Protein AF-A0A1H1T2A2-F1 (afdb_monomer)

Structure (mmCIF, N/CA/C/O backbone):
data_AF-A0A1H1T2A2-F1
#
_entry.id   AF-A0A1H1T2A2-F1
#
loop_
_atom_site.group_PDB
_atom_site.id
_atom_site.type_symbol
_atom_site.label_atom_id
_atom_site.label_alt_id
_atom_site.label_comp_id
_atom_site.label_asym_id
_atom_site.label_entity_id
_atom_site.label_seq_id
_atom_site.pdbx_PDB_ins_code
_atom_site.Cartn_x
_atom_site.Cartn_y
_atom_site.Cartn_z
_atom_site.occupancy
_atom_site.B_iso_or_equiv
_atom_site.auth_seq_id
_atom_site.auth_comp_id
_atom_site.auth_asym_id
_atom_site.auth_atom_id
_atom_site.pdbx_PDB_model_num
ATOM 1 N N . MET A 1 1 ? 5.987 11.189 -22.003 1.00 44.47 1 MET A N 1
ATOM 2 C CA . MET A 1 1 ? 6.173 9.721 -21.896 1.00 44.47 1 MET A CA 1
ATOM 3 C C . MET A 1 1 ? 5.377 9.214 -20.703 1.00 44.47 1 MET A C 1
ATOM 5 O O . MET A 1 1 ? 5.424 9.833 -19.653 1.00 44.47 1 MET A O 1
ATOM 9 N N . ASN A 1 2 ? 4.590 8.154 -20.887 1.00 43.19 2 ASN A N 1
ATOM 10 C CA . ASN A 1 2 ? 3.568 7.696 -19.941 1.00 43.19 2 ASN A CA 1
ATOM 11 C C . ASN A 1 2 ? 4.202 6.816 -18.839 1.00 43.19 2 ASN A C 1
ATOM 13 O O . ASN A 1 2 ? 4.195 5.588 -18.936 1.00 43.19 2 ASN A O 1
ATOM 17 N N . THR A 1 3 ? 4.819 7.449 -17.836 1.00 52.06 3 THR A N 1
ATOM 18 C CA . THR A 1 3 ? 5.600 6.807 -16.754 1.00 52.06 3 THR A CA 1
ATOM 19 C C . THR A 1 3 ? 4.804 5.756 -15.979 1.00 52.06 3 THR A C 1
ATOM 21 O O . THR A 1 3 ? 5.334 4.688 -15.679 1.00 52.06 3 THR A O 1
ATOM 24 N N . ALA A 1 4 ? 3.500 5.975 -15.789 1.00 51.59 4 ALA A N 1
ATOM 25 C CA . ALA A 1 4 ? 2.603 5.047 -15.097 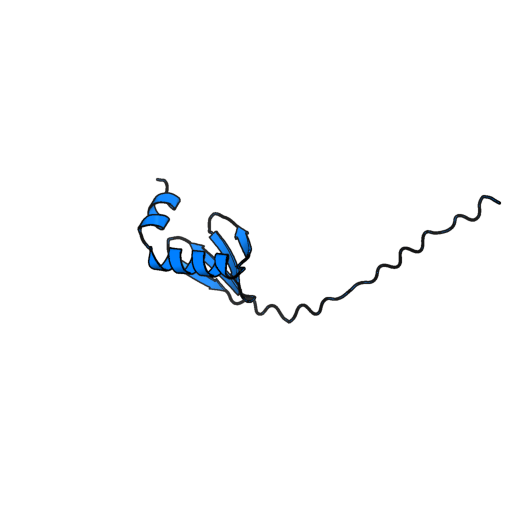1.00 51.59 4 ALA A CA 1
ATOM 26 C C . ALA A 1 4 ? 2.525 3.651 -15.751 1.00 51.59 4 ALA A C 1
ATOM 28 O O . ALA A 1 4 ? 2.302 2.642 -15.075 1.00 51.59 4 ALA A O 1
ATOM 29 N N . ARG A 1 5 ? 2.703 3.563 -17.079 1.00 50.34 5 ARG A N 1
ATOM 30 C CA . ARG A 1 5 ? 2.692 2.279 -17.803 1.00 50.34 5 ARG A CA 1
ATOM 31 C C . ARG A 1 5 ? 4.037 1.554 -17.699 1.00 50.34 5 ARG A C 1
ATOM 33 O O . ARG A 1 5 ? 4.063 0.325 -17.743 1.00 50.34 5 ARG A O 1
ATOM 40 N N . THR A 1 6 ? 5.124 2.305 -17.548 1.00 51.34 6 THR A N 1
ATOM 41 C CA . THR A 1 6 ? 6.490 1.788 -17.413 1.00 51.34 6 THR A CA 1
ATOM 42 C C . THR A 1 6 ? 6.739 1.250 -16.004 1.00 51.34 6 THR A C 1
ATOM 44 O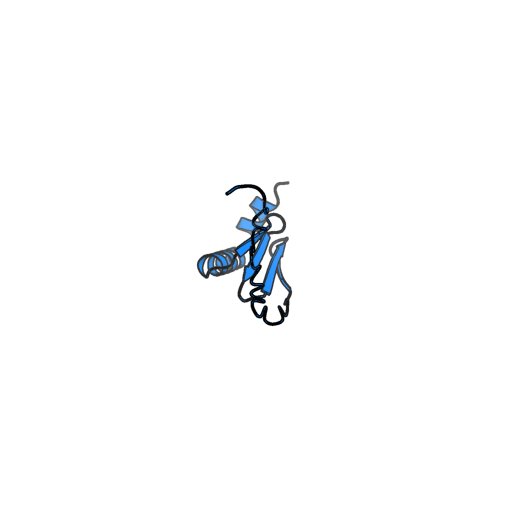 O . THR A 1 6 ? 7.233 0.133 -15.860 1.00 51.34 6 THR A O 1
ATOM 47 N N . GLU A 1 7 ? 6.281 1.963 -14.971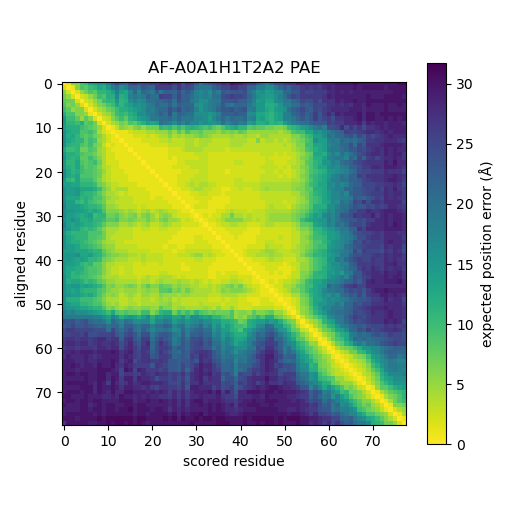 1.00 49.53 7 GLU A N 1
ATOM 48 C CA . GLU A 1 7 ? 6.410 1.544 -13.565 1.00 49.53 7 GLU A CA 1
ATOM 49 C C . GLU A 1 7 ? 5.718 0.199 -13.291 1.00 49.53 7 GLU A C 1
ATOM 51 O O . GLU A 1 7 ? 6.285 -0.678 -12.641 1.00 49.53 7 GLU A O 1
ATOM 56 N N . ARG A 1 8 ? 4.531 -0.027 -13.879 1.00 50.72 8 ARG A N 1
ATOM 57 C CA . ARG A 1 8 ? 3.796 -1.304 -13.771 1.00 50.72 8 ARG A CA 1
ATOM 58 C C . ARG A 1 8 ? 4.542 -2.513 -14.344 1.00 50.72 8 ARG A C 1
ATOM 60 O O . ARG A 1 8 ? 4.188 -3.639 -13.999 1.00 50.72 8 ARG A O 1
ATOM 67 N N . ARG A 1 9 ? 5.508 -2.303 -15.244 1.00 54.44 9 ARG A N 1
ATOM 68 C CA . ARG A 1 9 ? 6.309 -3.374 -15.864 1.00 54.44 9 ARG A CA 1
ATOM 69 C C . ARG A 1 9 ? 7.666 -3.562 -15.193 1.00 54.44 9 ARG A C 1
ATOM 71 O O . ARG A 1 9 ? 8.187 -4.668 -15.235 1.00 54.44 9 ARG A O 1
ATOM 78 N N . GLN A 1 10 ? 8.231 -2.513 -14.595 1.00 59.44 10 GLN A N 1
ATOM 79 C CA . GLN A 1 10 ? 9.605 -2.551 -14.090 1.00 59.44 10 GLN A CA 1
ATOM 80 C C . GLN A 1 10 ? 9.750 -3.246 -12.729 1.00 59.44 10 GLN A C 1
ATOM 82 O O . GLN A 1 10 ? 10.817 -3.786 -12.458 1.00 59.44 10 GLN A O 1
ATOM 87 N N . PHE A 1 11 ? 8.696 -3.311 -11.902 1.00 69.56 11 PHE A N 1
ATOM 88 C CA . PHE A 1 11 ? 8.815 -3.838 -10.532 1.00 69.56 11 PHE A CA 1
ATOM 89 C C . PHE A 1 11 ? 7.665 -4.789 -10.148 1.00 69.56 11 PHE A C 1
ATOM 91 O O . PHE A 1 11 ? 6.803 -4.433 -9.338 1.00 69.56 11 PHE A O 1
ATOM 98 N N . PRO A 1 12 ? 7.626 -6.019 -10.701 1.00 73.50 12 PRO A N 1
ATOM 99 C CA . PRO A 1 12 ? 6.548 -6.981 -10.445 1.00 73.50 12 PRO A CA 1
ATOM 100 C C . PRO A 1 12 ? 6.401 -7.338 -8.958 1.00 73.50 12 PRO A C 1
ATOM 102 O O . PRO A 1 12 ? 5.281 -7.414 -8.459 1.00 73.50 12 PRO A O 1
ATOM 105 N N . ASN A 1 13 ? 7.514 -7.461 -8.228 1.00 81.00 13 ASN A N 1
ATOM 106 C CA . ASN A 1 13 ? 7.503 -7.751 -6.789 1.00 81.00 13 ASN A CA 1
ATOM 107 C C . ASN A 1 13 ? 6.854 -6.621 -5.983 1.00 81.00 13 ASN A C 1
ATOM 109 O O 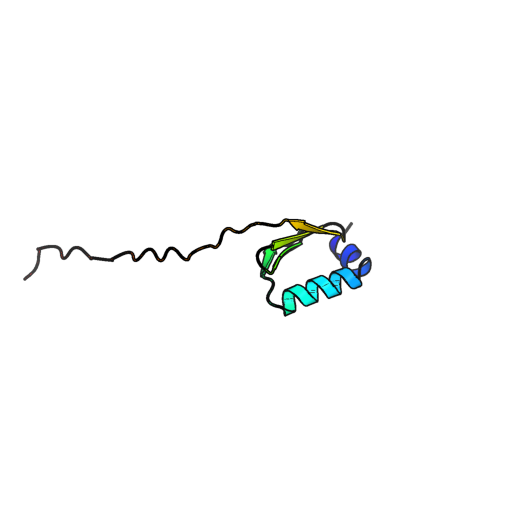. ASN A 1 13 ? 6.083 -6.868 -5.060 1.00 81.00 13 ASN A O 1
ATOM 113 N N . MET A 1 14 ? 7.128 -5.370 -6.358 1.00 82.75 14 MET A N 1
ATOM 114 C CA . MET A 1 14 ? 6.561 -4.207 -5.679 1.00 82.75 14 MET A CA 1
ATOM 115 C C . MET A 1 14 ? 5.064 -4.091 -5.927 1.00 82.75 14 MET A C 1
ATOM 117 O O . MET A 1 14 ? 4.303 -3.790 -5.013 1.00 82.75 14 MET A O 1
ATOM 121 N N . ARG A 1 15 ? 4.633 -4.388 -7.153 1.00 80.12 15 ARG A N 1
ATOM 122 C CA . ARG A 1 15 ? 3.216 -4.451 -7.484 1.00 80.12 15 ARG A CA 1
ATOM 123 C C . ARG A 1 15 ? 2.503 -5.535 -6.680 1.00 80.12 15 ARG A C 1
ATOM 125 O O . ARG A 1 15 ? 1.497 -5.228 -6.061 1.00 80.12 15 ARG A O 1
ATOM 132 N N . ALA A 1 16 ? 3.043 -6.753 -6.638 1.00 85.44 16 ALA A N 1
ATOM 133 C CA . ALA A 1 16 ? 2.468 -7.836 -5.841 1.00 85.44 16 ALA A CA 1
ATOM 134 C C . ALA A 1 16 ? 2.375 -7.463 -4.352 1.00 85.44 16 ALA A C 1
ATOM 136 O O . ALA A 1 16 ? 1.379 -7.760 -3.699 1.00 85.44 16 ALA A O 1
ATOM 137 N N . HIS A 1 17 ? 3.379 -6.755 -3.827 1.00 87.75 17 HIS A N 1
ATOM 138 C CA 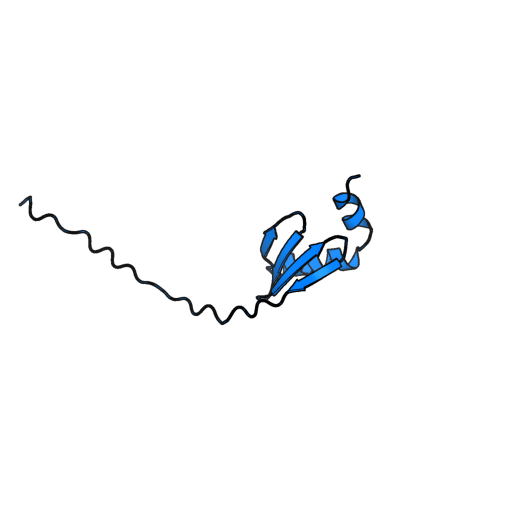. HIS A 1 17 ? 3.358 -6.253 -2.457 1.00 87.75 17 HIS A CA 1
ATOM 139 C C . HIS A 1 17 ? 2.251 -5.209 -2.226 1.00 87.75 17 HIS A C 1
ATOM 141 O O . HIS A 1 17 ? 1.510 -5.305 -1.251 1.00 87.75 17 HIS A O 1
ATOM 147 N N . VAL A 1 18 ? 2.096 -4.242 -3.135 1.00 86.75 18 VAL A N 1
ATOM 148 C CA . VAL A 1 18 ? 1.033 -3.224 -3.067 1.00 86.75 18 VAL A CA 1
ATOM 149 C C . VAL A 1 18 ? -0.355 -3.836 -3.229 1.00 86.75 18 VAL A C 1
ATOM 151 O O . VAL A 1 18 ? -1.252 -3.518 -2.451 1.00 86.75 18 VAL A O 1
ATOM 154 N N . ASP A 1 19 ? -0.521 -4.753 -4.178 1.00 89.00 19 ASP A N 1
ATOM 155 C CA . ASP A 1 19 ? -1.763 -5.497 -4.379 1.00 89.00 19 ASP A CA 1
ATOM 156 C C . ASP A 1 19 ? -2.097 -6.325 -3.122 1.00 89.00 19 ASP A C 1
ATOM 158 O O . ASP A 1 19 ? -3.244 -6.338 -2.680 1.00 89.00 19 ASP A O 1
ATOM 162 N N . GLY A 1 20 ? -1.090 -6.927 -2.477 1.00 91.12 20 GLY A N 1
ATOM 163 C CA . GLY A 1 20 ? -1.235 -7.620 -1.195 1.00 91.12 20 GLY A CA 1
ATOM 164 C C . GLY A 1 20 ? -1.654 -6.700 -0.043 1.00 91.12 20 GLY A C 1
ATOM 165 O O . GLY A 1 20 ? -2.516 -7.074 0.753 1.00 91.12 20 GLY A O 1
ATOM 166 N N . MET A 1 21 ? -1.108 -5.481 0.033 1.00 90.75 21 MET A N 1
ATOM 167 C CA . MET A 1 21 ? -1.544 -4.477 1.014 1.00 90.75 21 MET A CA 1
ATOM 168 C C . MET A 1 21 ? -3.007 -4.081 0.794 1.00 90.75 21 MET A C 1
ATOM 170 O O . MET A 1 21 ? -3.785 -4.075 1.746 1.00 90.75 21 MET A O 1
ATOM 174 N N . ILE A 1 22 ? -3.403 -3.806 -0.452 1.00 89.56 22 ILE A N 1
ATOM 175 C CA . ILE A 1 22 ? -4.786 -3.447 -0.806 1.00 89.56 22 ILE A CA 1
ATOM 176 C C . ILE A 1 22 ? -5.742 -4.600 -0.480 1.00 89.56 22 ILE A C 1
ATOM 178 O O . ILE A 1 22 ? -6.765 -4.380 0.163 1.00 89.56 22 ILE A O 1
ATOM 182 N N . ALA A 1 23 ? -5.385 -5.833 -0.847 1.00 92.38 23 ALA A N 1
ATOM 183 C CA . ALA A 1 23 ? -6.169 -7.024 -0.517 1.00 92.38 23 ALA A CA 1
ATOM 184 C C . ALA A 1 23 ? -6.296 -7.254 1.001 1.00 92.38 23 ALA A C 1
ATOM 186 O O . ALA A 1 23 ? -7.292 -7.806 1.456 1.00 92.38 23 ALA A O 1
ATOM 187 N N . SER A 1 24 ? -5.318 -6.790 1.785 1.00 92.81 24 SER A N 1
ATOM 188 C CA . SER A 1 24 ? -5.314 -6.857 3.255 1.00 92.81 24 SER A CA 1
ATOM 189 C C . SER A 1 24 ? -6.019 -5.669 3.928 1.00 92.81 24 SER A C 1
ATOM 191 O O . SER A 1 24 ? -5.922 -5.517 5.145 1.00 92.81 24 SER A O 1
ATOM 193 N N . GLY A 1 25 ? -6.702 -4.812 3.162 1.00 90.81 25 GLY A N 1
ATOM 194 C CA . GLY A 1 25 ? -7.483 -3.691 3.690 1.00 90.81 25 GLY A CA 1
ATOM 195 C C . GLY A 1 25 ? -6.759 -2.343 3.724 1.00 90.81 25 GLY A C 1
ATOM 196 O O . GLY A 1 25 ? -7.203 -1.439 4.428 1.00 90.81 25 GLY A O 1
ATOM 197 N N . ALA A 1 26 ? -5.655 -2.170 2.991 1.00 91.25 26 ALA A N 1
ATOM 198 C CA . ALA A 1 26 ? -5.058 -0.845 2.827 1.00 91.25 26 ALA A CA 1
ATOM 199 C C . ALA A 1 26 ? -6.005 0.114 2.086 1.00 91.25 26 ALA A C 1
ATOM 201 O O . ALA A 1 26 ? -6.650 -0.252 1.101 1.00 91.25 26 ALA A O 1
ATOM 202 N N . VAL A 1 27 ? -6.036 1.372 2.523 1.00 92.00 27 VAL A N 1
ATOM 203 C CA . VAL A 1 27 ? -6.894 2.417 1.949 1.00 92.00 27 VAL A CA 1
ATOM 204 C C . VAL A 1 27 ? -6.085 3.278 0.989 1.00 92.00 27 VAL A C 1
ATOM 206 O O . VAL A 1 27 ? -5.025 3.782 1.349 1.00 92.00 27 VAL A O 1
ATOM 209 N N . ILE A 1 28 ? -6.580 3.486 -0.232 1.00 91.00 28 ILE A N 1
ATOM 210 C CA . ILE A 1 28 ? -5.937 4.386 -1.199 1.00 91.00 28 ILE A CA 1
ATOM 211 C C . ILE A 1 28 ? -6.290 5.834 -0.847 1.00 91.00 28 ILE A C 1
ATOM 213 O O . ILE A 1 28 ? -7.452 6.220 -0.923 1.00 91.00 28 ILE A O 1
ATOM 217 N N . LEU A 1 29 ? -5.277 6.637 -0.518 1.00 89.94 29 LEU A N 1
ATOM 218 C CA . LEU A 1 29 ? -5.410 8.064 -0.206 1.00 89.94 29 LEU A CA 1
ATOM 219 C C . LEU A 1 29 ? -5.269 8.953 -1.450 1.00 89.94 29 LEU A C 1
ATOM 221 O O . LEU A 1 29 ? -5.826 10.043 -1.507 1.00 89.94 29 LEU A O 1
ATOM 225 N N . GLY A 1 30 ? -4.503 8.510 -2.450 1.00 87.25 30 GLY A N 1
ATOM 226 C CA . GLY A 1 30 ? -4.235 9.299 -3.651 1.00 87.25 30 GLY A CA 1
ATOM 227 C C . GLY A 1 30 ? -3.596 8.485 -4.769 1.00 87.25 30 GLY A C 1
ATOM 228 O O . GLY A 1 30 ? -3.012 7.426 -4.531 1.00 87.25 30 GLY A O 1
ATOM 229 N N . ARG A 1 31 ? -3.722 8.967 -6.009 1.00 83.56 31 ARG A N 1
ATOM 230 C CA . ARG A 1 31 ? -3.153 8.341 -7.210 1.00 83.56 31 ARG A CA 1
ATOM 231 C C . ARG A 1 31 ? -2.301 9.383 -7.944 1.00 83.56 31 ARG A C 1
ATOM 233 O O . ARG A 1 31 ? -2.838 10.402 -8.352 1.00 83.56 31 ARG A O 1
ATOM 240 N N . ASN A 1 32 ? -1.013 9.078 -8.136 1.00 80.56 32 ASN A N 1
ATOM 241 C CA . ASN A 1 32 ? 0.054 9.934 -8.690 1.00 80.56 32 ASN A CA 1
ATOM 242 C C . ASN A 1 32 ? 0.615 11.037 -7.746 1.00 80.56 32 ASN A C 1
ATOM 244 O O . ASN A 1 32 ? 0.197 12.190 -7.841 1.00 80.56 32 ASN A O 1
ATOM 248 N N . PRO A 1 33 ? 1.590 10.710 -6.872 1.00 80.94 33 PRO A N 1
ATOM 249 C CA . PRO A 1 33 ? 2.099 9.362 -6.602 1.00 80.94 33 PRO A CA 1
ATOM 250 C C . PRO A 1 33 ? 1.038 8.510 -5.893 1.00 80.94 33 PRO A C 1
ATOM 252 O O . PRO A 1 33 ? 0.104 9.040 -5.288 1.00 80.94 33 PRO A O 1
ATOM 255 N N . LEU A 1 34 ? 1.110 7.183 -6.027 1.00 86.31 34 LEU A N 1
ATOM 256 C CA . LEU A 1 34 ? 0.154 6.309 -5.342 1.00 86.31 34 LEU A CA 1
ATOM 257 C C . LEU A 1 34 ? 0.419 6.396 -3.836 1.00 86.31 34 LEU A C 1
ATOM 259 O O . LEU A 1 34 ? 1.511 6.070 -3.390 1.00 86.31 34 LEU A O 1
ATOM 263 N N . LYS A 1 35 ? -0.580 6.816 -3.064 1.00 89.81 35 LYS A N 1
ATOM 264 C CA . LYS A 1 35 ? -0.515 6.889 -1.603 1.00 89.81 35 LYS A CA 1
ATOM 265 C C . LYS A 1 35 ? -1.524 5.923 -1.011 1.00 89.81 35 LYS A C 1
ATOM 267 O O . LYS A 1 35 ? -2.697 5.963 -1.387 1.00 89.81 35 LYS A O 1
ATOM 272 N N . ILE A 1 36 ? -1.078 5.074 -0.097 1.00 90.88 36 ILE A N 1
ATOM 273 C CA . ILE A 1 36 ? -1.914 4.101 0.606 1.00 90.88 36 ILE A CA 1
ATOM 274 C C . ILE A 1 36 ? -1.665 4.181 2.112 1.00 90.88 36 ILE A C 1
ATOM 276 O O . ILE A 1 36 ? -0.536 4.388 2.548 1.00 90.88 36 ILE A O 1
ATOM 280 N N . MET A 1 37 ? -2.714 4.000 2.905 1.00 90.12 37 MET A N 1
ATOM 281 C CA . MET A 1 37 ? -2.635 3.850 4.352 1.00 90.12 37 MET A CA 1
ATOM 282 C C . MET A 1 37 ? -2.792 2.375 4.711 1.00 90.12 37 MET A C 1
ATOM 284 O O . MET A 1 37 ? -3.783 1.752 4.330 1.00 90.12 37 MET A O 1
ATOM 288 N N . TYR A 1 38 ? -1.832 1.814 5.441 1.00 90.31 38 TYR A N 1
ATOM 289 C CA . TYR A 1 38 ? -1.860 0.422 5.884 1.00 90.31 38 TYR A CA 1
ATOM 290 C C . TYR A 1 38 ? -1.230 0.304 7.273 1.00 90.31 38 TYR A C 1
ATOM 292 O O . TYR A 1 38 ? -0.135 0.806 7.502 1.00 90.31 38 TYR A O 1
ATOM 300 N N . ARG A 1 39 ? -1.927 -0.344 8.219 1.00 86.81 39 ARG A N 1
ATOM 301 C CA . ARG A 1 39 ? -1.468 -0.523 9.615 1.00 86.81 39 ARG A CA 1
ATOM 302 C C . ARG A 1 39 ? -0.948 0.776 10.260 1.00 86.81 39 ARG A C 1
ATOM 304 O O . ARG A 1 39 ? 0.155 0.798 10.797 1.00 86.81 39 ARG A O 1
ATOM 311 N N . ALA A 1 40 ? -1.734 1.851 10.156 1.00 84.12 40 ALA A N 1
ATOM 312 C CA . ALA A 1 40 ? -1.404 3.195 10.651 1.00 84.12 40 ALA A CA 1
ATOM 313 C C . ALA A 1 40 ? -0.159 3.856 10.020 1.00 84.12 40 ALA A C 1
ATOM 315 O O . ALA A 1 40 ? 0.294 4.889 10.496 1.00 84.12 40 ALA A O 1
ATOM 316 N N . LYS A 1 41 ? 0.380 3.314 8.922 1.00 85.38 41 LYS A N 1
ATOM 317 C CA . LYS A 1 41 ? 1.498 3.908 8.176 1.00 85.38 41 LYS A CA 1
ATOM 318 C C . LYS A 1 41 ? 1.035 4.405 6.818 1.00 85.38 41 LYS A C 1
ATOM 320 O O . LYS A 1 41 ? 0.159 3.799 6.195 1.00 85.38 41 LYS A O 1
ATOM 325 N N . ILE A 1 42 ? 1.647 5.489 6.347 1.00 89.44 42 ILE A N 1
ATOM 326 C CA . ILE A 1 42 ? 1.454 5.968 4.980 1.00 89.44 42 ILE A CA 1
ATOM 327 C C . ILE A 1 42 ? 2.579 5.407 4.123 1.00 89.44 42 ILE A C 1
ATOM 329 O O . ILE A 1 42 ? 3.760 5.608 4.399 1.00 89.44 42 ILE A O 1
ATOM 333 N N . HIS A 1 43 ? 2.203 4.721 3.053 1.00 89.12 43 HIS A N 1
ATOM 334 C CA . HIS A 1 43 ? 3.127 4.284 2.025 1.00 89.12 43 HIS A CA 1
ATOM 335 C C . HIS A 1 43 ? 2.880 5.084 0.745 1.00 89.12 43 HIS A C 1
ATOM 337 O O . HIS A 1 43 ? 1.762 5.127 0.227 1.00 89.12 43 HIS A O 1
ATOM 343 N N . THR A 1 44 ? 3.932 5.699 0.218 1.00 89.69 44 THR A N 1
ATOM 344 C CA . THR A 1 44 ? 3.931 6.433 -1.046 1.00 89.69 44 THR A CA 1
ATOM 345 C C . THR A 1 44 ? 4.752 5.659 -2.071 1.00 89.69 44 THR A C 1
ATOM 347 O O . THR A 1 44 ? 5.961 5.510 -1.927 1.00 89.69 44 THR A O 1
ATOM 350 N N . LEU A 1 45 ? 4.101 5.167 -3.122 1.00 85.62 45 LEU A N 1
ATOM 351 C CA . LEU A 1 45 ? 4.746 4.572 -4.284 1.00 85.62 45 LEU A CA 1
ATOM 352 C C . LEU A 1 45 ? 4.998 5.656 -5.338 1.00 85.62 45 LEU A C 1
ATOM 354 O O . LEU A 1 45 ? 4.056 6.220 -5.908 1.00 85.62 45 LEU A O 1
ATOM 358 N N . CYS A 1 46 ? 6.274 5.917 -5.612 1.00 80.94 46 CYS A N 1
ATOM 359 C CA . CYS A 1 46 ? 6.736 6.888 -6.599 1.00 80.94 46 CYS A CA 1
ATOM 360 C C . CYS A 1 46 ? 7.962 6.330 -7.331 1.00 80.94 46 CYS A C 1
ATOM 362 O O . CYS A 1 46 ? 8.892 5.858 -6.678 1.00 80.94 46 CYS A O 1
ATOM 364 N N . GLY A 1 47 ? 7.977 6.338 -8.668 1.00 73.44 47 GLY A N 1
ATOM 365 C CA . GLY A 1 47 ? 9.157 5.921 -9.436 1.00 73.44 47 GLY A CA 1
ATOM 366 C C . GLY A 1 47 ? 9.545 4.452 -9.248 1.00 73.44 47 GLY A C 1
ATOM 367 O O . GLY A 1 47 ? 10.714 4.111 -9.387 1.00 73.44 47 GLY A O 1
ATOM 368 N N . GLY A 1 48 ? 8.594 3.584 -8.880 1.00 74.75 48 GLY A N 1
ATOM 369 C CA . GLY A 1 48 ? 8.897 2.194 -8.535 1.00 74.75 48 GLY A CA 1
ATOM 370 C C . GLY A 1 48 ? 9.657 2.031 -7.219 1.00 74.75 48 GLY A C 1
ATOM 371 O O . GLY A 1 48 ? 10.359 1.041 -7.054 1.00 74.75 48 GLY A O 1
ATOM 372 N N . ILE A 1 49 ? 9.532 2.988 -6.296 1.00 79.00 49 ILE A N 1
ATOM 373 C CA . ILE A 1 49 ? 10.041 2.915 -4.925 1.00 79.00 49 ILE A CA 1
ATOM 374 C C . ILE A 1 49 ? 8.867 3.125 -3.971 1.00 79.00 49 ILE A C 1
ATOM 376 O O . ILE A 1 49 ? 8.085 4.062 -4.135 1.00 79.00 49 ILE A O 1
ATOM 380 N N . LEU A 1 50 ? 8.748 2.252 -2.970 1.00 82.81 50 LEU A N 1
ATOM 381 C CA . LEU A 1 50 ? 7.770 2.386 -1.897 1.00 82.81 50 LEU A CA 1
ATOM 382 C C . LEU A 1 50 ? 8.420 3.081 -0.697 1.00 82.81 50 LEU A C 1
ATOM 384 O O . LEU A 1 50 ? 9.182 2.469 0.050 1.00 82.81 50 LEU A O 1
ATOM 388 N N . VAL A 1 51 ? 8.106 4.357 -0.506 1.00 86.62 51 VAL A N 1
ATOM 389 C CA . VAL A 1 51 ? 8.528 5.138 0.658 1.00 86.62 51 VAL A CA 1
ATOM 390 C C . VAL A 1 51 ? 7.496 4.939 1.758 1.00 86.62 51 VAL A C 1
ATOM 392 O O . VAL A 1 51 ? 6.310 5.158 1.531 1.00 86.62 51 VAL A O 1
ATOM 395 N N . THR A 1 52 ? 7.925 4.493 2.936 1.00 84.81 52 THR A N 1
ATOM 396 C CA . THR A 1 52 ? 7.034 4.333 4.090 1.00 84.81 52 THR A CA 1
ATOM 397 C C . THR A 1 52 ? 7.344 5.414 5.103 1.00 84.81 52 THR A C 1
ATOM 399 O O . THR A 1 52 ? 8.431 5.433 5.675 1.00 84.81 52 THR A O 1
ATOM 402 N N . GLU A 1 53 ? 6.374 6.281 5.336 1.00 78.06 53 GLU A N 1
ATOM 403 C CA . GLU A 1 53 ? 6.417 7.276 6.393 1.00 78.06 53 GLU A CA 1
ATOM 404 C C . GLU A 1 53 ? 5.584 6.734 7.556 1.00 78.06 53 GLU A C 1
A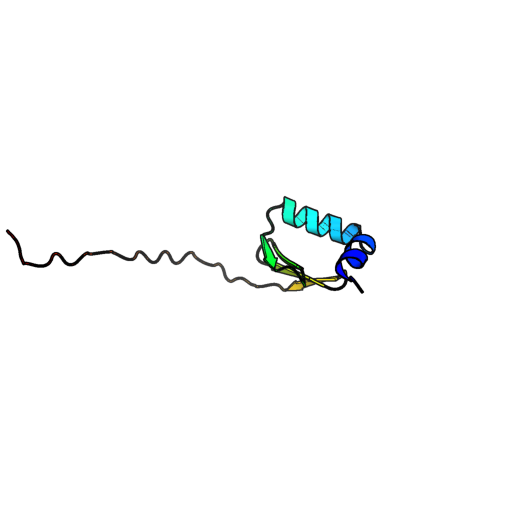TOM 406 O O . GLU A 1 53 ? 4.394 6.423 7.427 1.00 78.06 53 GLU A O 1
ATOM 411 N N . GLY A 1 54 ? 6.243 6.541 8.697 1.00 64.19 54 GLY A N 1
ATOM 412 C CA . GLY A 1 54 ? 5.544 6.259 9.937 1.00 64.19 54 GLY A CA 1
ATOM 413 C C . GLY A 1 54 ? 4.830 7.526 10.375 1.00 64.19 54 GLY A C 1
ATOM 414 O O . GLY A 1 54 ? 5.471 8.434 10.890 1.00 64.19 54 GLY A O 1
ATOM 415 N N . LEU A 1 55 ? 3.514 7.581 10.195 1.00 57.12 55 LEU A N 1
ATOM 416 C CA . LEU A 1 55 ? 2.726 8.341 11.144 1.00 57.12 55 LEU A CA 1
ATOM 417 C C . LEU A 1 55 ? 2.705 7.480 12.400 1.00 57.12 55 LEU A C 1
ATOM 419 O O . LEU A 1 55 ? 2.085 6.417 12.423 1.00 57.12 55 LEU A O 1
ATOM 423 N N . GLU A 1 56 ? 3.392 7.913 13.450 1.00 56.06 56 GLU A N 1
ATOM 424 C CA . GLU A 1 56 ? 2.897 7.601 14.783 1.00 56.06 56 GLU A CA 1
ATOM 425 C C . GLU A 1 56 ? 1.566 8.342 14.895 1.00 56.06 56 GLU A C 1
ATOM 427 O O . GLU A 1 56 ? 1.493 9.461 15.397 1.00 56.06 56 GLU A O 1
ATOM 432 N N . LEU A 1 57 ? 0.508 7.759 14.319 1.00 51.22 57 LEU A N 1
ATOM 433 C CA . LEU A 1 57 ? -0.841 8.102 14.713 1.00 51.22 57 LEU A CA 1
ATOM 434 C C . LEU A 1 57 ? -0.878 7.717 16.187 1.00 51.22 57 LEU A C 1
ATOM 436 O O . LEU A 1 57 ? -1.060 6.544 16.522 1.00 51.22 57 LEU A O 1
ATOM 440 N N . TRP A 1 58 ? -0.613 8.698 17.057 1.00 49.72 58 TRP A N 1
ATOM 441 C CA . TRP A 1 58 ? -1.048 8.653 18.444 1.00 49.72 58 TRP A CA 1
ATOM 442 C C . TRP A 1 58 ? -2.443 8.040 18.444 1.00 49.72 58 TRP A C 1
ATOM 444 O O . TRP A 1 58 ? -3.216 8.380 17.538 1.00 49.72 58 TRP A O 1
ATOM 454 N N . PRO A 1 59 ? -2.737 7.095 19.355 1.00 51.31 59 PRO A N 1
ATOM 455 C CA . PRO A 1 59 ? -4.022 6.421 19.355 1.00 51.31 59 PRO A CA 1
ATOM 456 C C . PRO A 1 59 ? -5.093 7.497 19.226 1.00 51.31 59 PRO A C 1
ATOM 458 O O . PRO A 1 59 ? -5.194 8.385 20.070 1.00 51.31 59 PRO A O 1
ATOM 461 N N . LEU A 1 60 ? -5.812 7.467 18.101 1.00 52.91 60 LEU A N 1
ATOM 462 C CA . LEU A 1 60 ? -7.026 8.241 17.937 1.00 52.91 60 LEU A CA 1
ATOM 463 C C . LEU A 1 60 ? -7.998 7.565 18.895 1.00 52.91 60 LEU A C 1
ATOM 465 O O . LEU A 1 60 ? -8.747 6.676 18.490 1.00 52.91 60 LEU A O 1
ATOM 469 N N . GLU A 1 61 ? -7.896 7.887 20.187 1.00 54.84 61 GLU A N 1
ATOM 470 C CA . GLU A 1 61 ? -9.003 7.665 21.095 1.00 54.84 61 GLU A CA 1
ATOM 471 C C . GLU A 1 61 ? -10.189 8.340 20.411 1.00 54.84 61 GLU A C 1
ATOM 473 O O . GLU A 1 61 ? -10.097 9.524 20.069 1.00 54.84 61 GLU A O 1
ATOM 478 N N . PRO A 1 62 ? -11.242 7.586 20.059 1.00 53.53 62 PRO A N 1
ATOM 479 C CA . PRO A 1 62 ? -12.404 8.193 19.454 1.00 53.53 62 PRO A CA 1
ATOM 480 C C . PRO A 1 62 ? -12.989 9.132 20.504 1.00 53.53 62 PRO A C 1
ATOM 482 O O . PRO A 1 62 ? -13.654 8.693 21.439 1.00 53.53 62 PRO A O 1
ATOM 485 N N . GLU A 1 63 ? -12.709 10.424 20.371 1.00 52.59 63 GLU A N 1
ATOM 486 C CA . GLU A 1 63 ? -13.408 11.457 21.113 1.00 52.59 63 GLU A CA 1
ATOM 487 C C . GLU A 1 63 ? -14.828 11.490 20.539 1.00 52.59 63 GLU A C 1
ATOM 489 O O . GLU A 1 63 ? -15.118 12.117 19.519 1.00 52.59 63 GLU A O 1
ATOM 494 N N . ILE A 1 64 ? -15.706 10.678 21.129 1.00 58.50 64 ILE A N 1
ATOM 495 C CA . ILE A 1 64 ? -17.134 10.686 20.834 1.00 58.50 64 ILE A CA 1
ATOM 496 C C . ILE A 1 64 ? -17.668 11.983 21.435 1.00 58.50 64 ILE A C 1
ATOM 498 O O . ILE A 1 64 ? -18.004 12.050 22.615 1.00 58.50 64 ILE A O 1
ATOM 502 N N . ILE A 1 65 ? -17.708 13.037 20.625 1.00 58.62 65 ILE A N 1
ATOM 503 C CA . ILE A 1 65 ? -18.379 14.279 20.993 1.00 58.62 65 ILE A CA 1
ATOM 504 C C . ILE A 1 65 ? -19.879 14.035 20.807 1.00 58.62 65 ILE A C 1
ATOM 506 O O . ILE A 1 65 ? -20.405 14.127 19.696 1.00 58.62 65 ILE A O 1
ATOM 510 N N . GLU A 1 66 ? -20.569 13.682 21.891 1.00 53.53 66 GLU A N 1
ATOM 511 C CA . GLU A 1 66 ? -22.031 13.682 21.921 1.00 53.53 66 GLU A CA 1
ATOM 512 C C . GLU A 1 66 ? -22.525 15.129 21.828 1.00 53.53 66 GLU A C 1
ATOM 514 O O . GLU A 1 66 ? -22.468 15.906 22.780 1.00 53.53 66 GLU A O 1
ATOM 519 N N . VAL A 1 67 ? -22.995 15.510 20.643 1.00 57.78 67 VAL A N 1
ATOM 520 C CA . VAL A 1 67 ? -23.679 16.785 20.441 1.00 57.78 67 VAL A CA 1
ATOM 521 C C . VAL A 1 67 ? -25.147 16.579 20.808 1.00 57.78 67 VAL A C 1
ATOM 523 O O . VAL A 1 67 ? -25.919 16.035 20.017 1.00 57.78 67 VAL A O 1
ATOM 526 N N . SER A 1 68 ? -25.540 17.000 22.012 1.00 58.75 68 SER A N 1
ATOM 527 C CA . SER A 1 68 ? -26.954 17.069 22.396 1.00 58.75 68 SER A CA 1
ATOM 528 C C . SER A 1 68 ? -27.673 18.102 21.535 1.00 58.75 68 SER A C 1
ATOM 530 O O . SER A 1 68 ? -27.529 19.309 21.726 1.00 58.75 68 SER A O 1
ATOM 532 N N . CYS A 1 69 ? -28.476 17.627 20.587 1.00 54.59 69 CYS A N 1
ATOM 533 C CA . CYS A 1 69 ? -29.427 18.452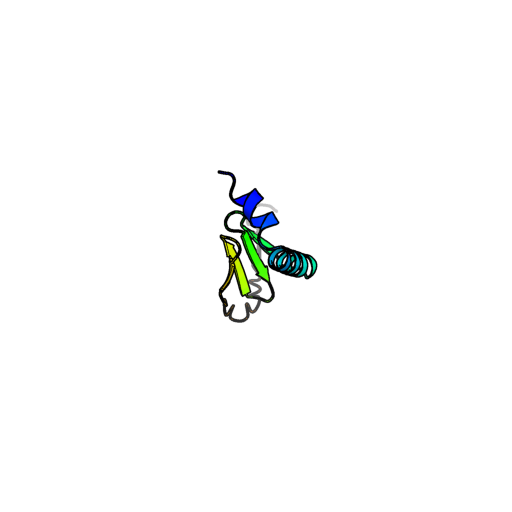 19.852 1.00 54.59 69 CYS A CA 1
ATOM 534 C C . CYS A 1 69 ? -30.658 18.725 20.729 1.00 54.59 69 CYS A C 1
ATOM 536 O O . CYS A 1 69 ? -31.739 18.199 20.462 1.00 54.59 69 CYS A O 1
ATOM 538 N N . GLU A 1 70 ? -30.517 19.535 21.779 1.00 62.12 70 GLU A N 1
ATOM 539 C CA . GLU A 1 70 ? -31.692 20.156 22.394 1.00 62.12 70 GLU A CA 1
ATOM 540 C C . GLU A 1 70 ? -32.212 21.224 21.427 1.00 62.12 70 GLU A C 1
ATOM 542 O O . GLU A 1 70 ? -31.674 22.326 21.314 1.00 62.12 70 GLU A O 1
ATOM 547 N N . LEU A 1 71 ? -33.240 20.861 20.656 1.00 61.28 71 LEU A N 1
ATOM 548 C CA . LEU A 1 71 ? -34.027 21.826 19.898 1.00 61.28 71 LEU A CA 1
ATOM 549 C C . LEU A 1 71 ? -34.672 22.791 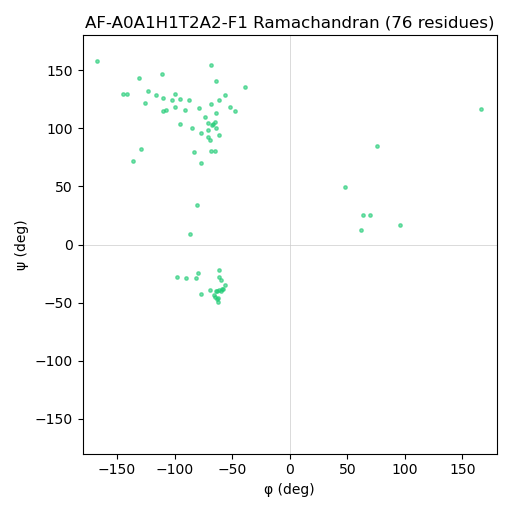20.903 1.00 61.28 71 LEU A C 1
ATOM 551 O O . LEU A 1 71 ? -35.385 22.322 21.795 1.00 61.28 71 LEU A O 1
ATOM 555 N N . PRO A 1 72 ? -34.478 24.117 20.783 1.00 50.12 72 PRO A N 1
ATOM 556 C CA . PRO A 1 72 ? -35.215 25.051 21.613 1.00 50.12 72 PRO A CA 1
ATOM 557 C C . PRO A 1 72 ? -36.695 24.924 21.251 1.00 50.12 72 PRO A C 1
ATOM 559 O O . PRO A 1 72 ? -37.108 25.248 20.135 1.00 50.12 72 PRO A O 1
ATOM 562 N N . VAL A 1 73 ? -37.502 24.428 22.187 1.00 61.75 73 VAL A N 1
ATOM 563 C CA . VAL A 1 73 ? -38.956 24.538 22.083 1.00 61.75 73 VAL A CA 1
ATOM 564 C C . VAL A 1 73 ? -39.269 26.026 22.213 1.00 61.75 73 VAL A C 1
ATOM 566 O O . VAL A 1 73 ? -39.164 26.602 23.293 1.00 61.75 73 VAL A O 1
ATOM 569 N N . SER A 1 74 ? -39.567 26.668 21.083 1.00 54.94 74 SER A N 1
ATOM 570 C CA . SER A 1 74 ? -40.067 28.042 21.060 1.00 54.94 74 SER A CA 1
ATOM 571 C C . SER A 1 74 ? -41.337 28.118 21.918 1.00 54.94 74 SER A C 1
ATOM 573 O O . SER A 1 74 ? -42.242 27.311 21.695 1.00 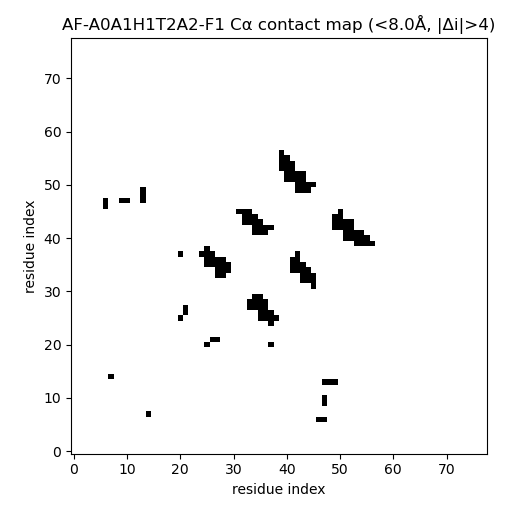54.94 74 SER A O 1
ATOM 575 N N . PRO A 1 75 ? -41.453 29.057 22.874 1.00 61.09 75 PRO A N 1
ATOM 576 C CA . PRO A 1 75 ? -42.592 29.146 23.787 1.00 61.09 75 PRO A CA 1
ATOM 577 C C . PRO A 1 75 ? -43.811 29.833 23.149 1.00 61.09 75 PRO A C 1
ATOM 579 O O . PRO A 1 75 ? -44.570 30.521 23.824 1.00 61.09 75 PRO A O 1
ATOM 582 N N . GLU A 1 76 ? -44.021 29.649 21.849 1.00 57.00 76 GLU A N 1
ATOM 583 C CA . GLU A 1 76 ? -45.193 30.156 21.142 1.00 57.00 76 GLU A CA 1
ATOM 584 C C . GLU A 1 76 ? -45.822 29.017 20.347 1.00 57.00 76 GLU A C 1
ATOM 586 O O . GLU A 1 76 ? -45.549 28.850 19.162 1.00 57.00 76 GLU A O 1
ATOM 591 N N . MET A 1 77 ? -46.625 28.197 21.031 1.00 51.88 77 MET A N 1
ATOM 592 C CA . MET A 1 77 ? -47.991 27.823 20.639 1.00 51.88 77 MET A CA 1
ATOM 593 C C . MET A 1 77 ? -48.479 26.620 21.468 1.00 51.88 77 MET A C 1
ATOM 595 O O . MET A 1 77 ? -47.979 25.511 21.298 1.00 51.88 77 MET A O 1
ATOM 599 N N . ALA A 1 78 ? -49.540 26.892 22.244 1.00 44.81 78 ALA A N 1
ATOM 600 C CA . ALA A 1 78 ? -50.461 26.000 22.970 1.00 44.81 78 ALA A CA 1
ATOM 601 C C . ALA A 1 78 ? -50.081 25.575 24.400 1.00 44.81 78 ALA A C 1
ATOM 603 O O . ALA A 1 78 ? -49.199 24.711 24.580 1.00 44.81 78 ALA A O 1
#

Radius of gyration: 22.1 Å; Cα contacts (8 Å, |Δi|>4): 71; chains: 1; bounding box: 60×38×46 Å

Organism: NCBI:txid487184

Foldseek 3Di:
DCLVVVLCPPAVPLVVVVVVQVVVPWAFPDVDQTWTAGPQWIWTQDSNDTDIDRDPPPPPPPPPPPDPPPDPPDPDDD

Mean predicted aligned error: 14.6 Å

Sequence (78 aa):
MNTARTERRQFPNMRAHVDGMIASGAVILGRNPLKIMYRAKIHTLCGGILVTEGLELWPLEPEIIEVSCELPVSPEMA

pLDDT: mean 71.48, std 16.48, range [43.19, 92.81]

Solvent-accessible surface area (backbone atoms only — not comparable to full-atom values): 5042 Å² total; per-residue (Å²): 131,71,59,76,67,51,42,70,67,74,38,61,69,60,49,53,51,52,52,49,42,44,76,72,67,32,43,79,77,44,79,82,58,39,26,34,40,46,96,68,24,42,36,39,41,49,96,78,40,79,47,72,48,78,49,81,66,65,82,77,68,80,79,77,78,81,77,80,81,75,73,80,78,70,95,80,81,136

Nearest PDB structures (foldseek):
  4tz4-assembly1_A  TM=5.775E-01  e=3.086E+00  Homo sapiens
  5hxb-assembly2_B  TM=5.776E-01  e=4.919E+00  Homo sapiens
  5hxb-assembly1_Y  TM=5.756E-01  e=6.862E+00  Homo sapiens
  4ci3-assembly1_A  TM=5.673E-01  e=6.862E+00  Homo sapiens
  8iek-assembly1_P  TM=4.344E-01  e=4.305E+00  Homo sapiens

Secondary structure (DSSP, 8-state):
--HHHHHHHH-HHHHHHHHHHHHTTPEEEETTTEEEEETTEEEEEETTEEEEE---------------------S---